Protein AF-A0A958UTX4-F1 (afdb_monomer_lite)

Sequence (44 aa):
MSETAQSVWNSCLEFIKDNIQPQAYKTWFEPIVAVKLTNNVLSI

Radius of gyration: 11.02 Å; chains: 1; bounding box: 32×21×16 Å

pLDDT: mean 89.63, std 7.9, range [48.41, 95.06]

Structure (mmCIF, N/CA/C/O backbone):
data_AF-A0A958UTX4-F1
#
_entry.id   AF-A0A958UTX4-F1
#
loop_
_atom_site.group_PDB
_atom_site.id
_atom_site.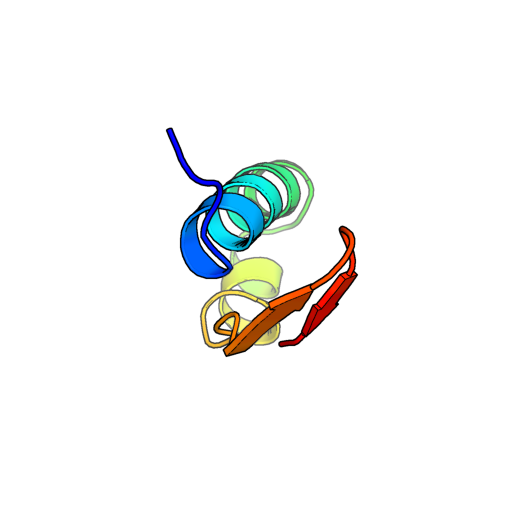type_symbol
_atom_site.label_atom_id
_atom_site.label_alt_id
_atom_site.label_comp_id
_atom_site.label_asym_id
_atom_site.label_entity_id
_atom_site.label_seq_id
_atom_site.pdbx_PDB_ins_code
_atom_site.Cartn_x
_atom_site.Cartn_y
_atom_site.Cartn_z
_atom_site.occupancy
_atom_site.B_iso_or_equiv
_atom_site.auth_seq_id
_atom_site.auth_comp_id
_atom_site.auth_asym_id
_atom_site.auth_atom_id
_atom_site.pdbx_PDB_model_num
ATOM 1 N N . MET A 1 1 ? 20.557 3.799 8.453 1.00 48.41 1 MET A N 1
ATOM 2 C CA . MET A 1 1 ? 19.500 2.770 8.517 1.00 48.41 1 MET A CA 1
ATOM 3 C C . MET A 1 1 ? 19.183 2.369 7.088 1.00 48.41 1 MET A C 1
ATOM 5 O O . MET A 1 1 ? 19.241 3.237 6.229 1.00 48.41 1 MET A O 1
ATOM 9 N N . SER A 1 2 ? 18.976 1.084 6.806 1.00 66.44 2 SER A N 1
ATOM 10 C CA . SER A 1 2 ? 18.619 0.641 5.454 1.00 66.44 2 SER A CA 1
ATOM 11 C C . SER A 1 2 ? 17.146 0.949 5.213 1.00 66.44 2 SER A C 1
ATOM 13 O O . SER A 1 2 ? 16.299 0.415 5.926 1.00 66.44 2 SER A O 1
ATOM 15 N N . GLU A 1 3 ? 16.847 1.804 4.238 1.00 78.00 3 GLU A N 1
ATOM 16 C CA . GLU A 1 3 ? 15.472 2.083 3.822 1.00 78.00 3 GLU A CA 1
ATOM 17 C C . GLU A 1 3 ? 14.822 0.782 3.333 1.00 78.00 3 GLU A C 1
ATOM 19 O O .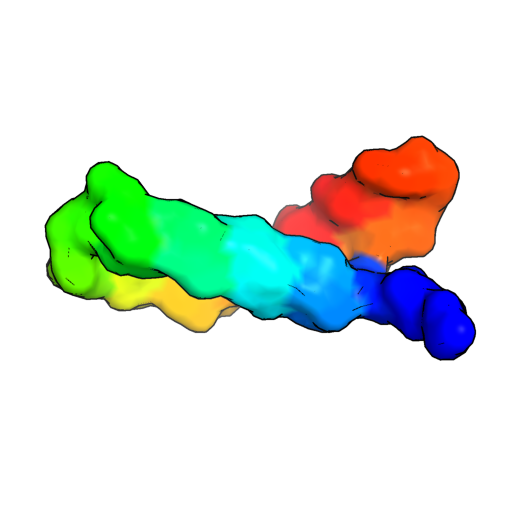 GLU A 1 3 ? 15.280 0.166 2.367 1.00 78.00 3 GLU A O 1
ATOM 24 N N . THR A 1 4 ? 13.781 0.324 4.027 1.00 87.88 4 THR A N 1
ATOM 25 C CA . THR A 1 4 ? 12.986 -0.834 3.603 1.00 87.88 4 THR A CA 1
ATOM 26 C C . THR A 1 4 ? 11.827 -0.377 2.728 1.00 87.88 4 THR A C 1
ATOM 28 O O . THR A 1 4 ? 11.379 0.767 2.814 1.00 87.88 4 THR A O 1
ATOM 31 N N . ALA A 1 5 ? 11.300 -1.286 1.906 1.00 89.19 5 ALA A N 1
ATOM 32 C CA . ALA A 1 5 ? 10.115 -1.009 1.098 1.00 89.19 5 ALA A CA 1
ATOM 33 C C . ALA A 1 5 ? 8.944 -0.521 1.969 1.00 89.19 5 ALA A C 1
ATOM 35 O O . ALA A 1 5 ? 8.283 0.454 1.623 1.00 89.19 5 ALA A O 1
ATOM 36 N N . GLN A 1 6 ? 8.757 -1.126 3.147 1.00 90.06 6 GLN A N 1
ATOM 37 C CA . GLN A 1 6 ? 7.749 -0.691 4.111 1.00 90.06 6 GLN A CA 1
ATOM 38 C C . GLN A 1 6 ? 8.036 0.701 4.692 1.00 90.06 6 GLN A C 1
ATOM 40 O O . GLN A 1 6 ? 7.110 1.492 4.807 1.00 90.06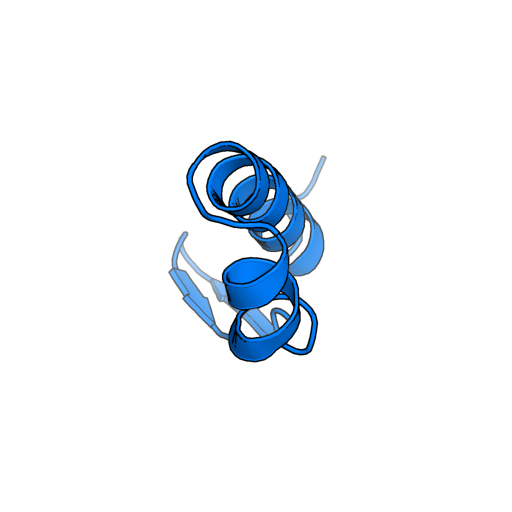 6 GLN A O 1
ATOM 45 N N . SER A 1 7 ? 9.289 1.026 5.034 1.00 91.06 7 SER A N 1
ATOM 46 C CA . SER A 1 7 ? 9.653 2.344 5.589 1.00 91.06 7 SER A CA 1
ATOM 47 C C . SER A 1 7 ? 9.336 3.477 4.610 1.00 91.06 7 SER A C 1
ATOM 49 O O . SER A 1 7 ? 8.690 4.465 4.966 1.00 91.06 7 SER A O 1
ATOM 51 N N . VAL A 1 8 ? 9.722 3.291 3.344 1.00 91.62 8 VAL A N 1
ATOM 52 C CA . VAL A 1 8 ? 9.458 4.266 2.279 1.00 91.62 8 VAL A CA 1
ATOM 53 C C . VAL A 1 8 ? 7.959 4.377 2.010 1.00 91.62 8 VAL A C 1
ATOM 55 O O . VAL A 1 8 ? 7.436 5.485 1.925 1.00 91.62 8 VAL A O 1
ATOM 58 N N . TRP A 1 9 ? 7.244 3.250 1.939 1.00 93.50 9 TRP A N 1
ATOM 59 C CA . TRP A 1 9 ? 5.799 3.265 1.711 1.00 93.50 9 TRP A CA 1
ATOM 60 C C . TRP A 1 9 ? 5.024 3.919 2.845 1.00 93.50 9 TRP A C 1
ATOM 62 O O . TRP A 1 9 ? 4.141 4.721 2.575 1.00 93.50 9 TRP A O 1
ATOM 72 N N . ASN A 1 10 ? 5.386 3.656 4.101 1.00 91.69 10 ASN A N 1
ATOM 73 C CA . ASN A 1 10 ? 4.766 4.306 5.253 1.00 91.69 10 ASN A CA 1
ATOM 74 C C . ASN A 1 10 ? 4.942 5.828 5.197 1.00 91.69 10 ASN A C 1
ATOM 76 O O . ASN A 1 10 ? 3.982 6.555 5.424 1.00 91.69 10 ASN A O 1
ATOM 80 N N . SER A 1 11 ? 6.124 6.304 4.795 1.00 92.31 11 SER A N 1
ATOM 81 C CA . SER A 1 11 ? 6.372 7.740 4.611 1.00 92.31 11 SER A CA 1
ATOM 82 C C . SER A 1 11 ? 5.492 8.330 3.497 1.00 92.31 11 SER A C 1
ATOM 84 O O . SER A 1 11 ? 4.950 9.427 3.632 1.00 92.31 11 SER A O 1
ATOM 86 N N . CYS A 1 12 ? 5.292 7.592 2.397 1.00 91.69 12 CYS A N 1
ATOM 87 C CA . CYS A 1 12 ? 4.346 7.978 1.347 1.00 91.69 12 CYS A CA 1
ATOM 88 C C . CYS A 1 12 ? 2.896 7.975 1.849 1.00 91.69 12 CYS A C 1
ATOM 90 O O . CYS A 1 12 ? 2.144 8.891 1.530 1.00 91.69 12 CYS A O 1
ATOM 92 N N . LEU A 1 13 ? 2.499 6.968 2.628 1.00 92.75 13 LEU A N 1
ATOM 93 C CA . LEU A 1 13 ? 1.158 6.847 3.191 1.00 92.75 13 LEU A CA 1
ATOM 94 C C . LEU A 1 13 ? 0.834 8.005 4.136 1.00 92.75 13 LEU A C 1
ATOM 96 O O . LEU A 1 13 ? -0.265 8.543 4.047 1.00 92.75 13 LEU A O 1
ATOM 100 N N . GLU A 1 14 ? 1.774 8.429 4.985 1.00 93.38 14 GLU A N 1
ATOM 101 C CA . GLU A 1 14 ? 1.611 9.614 5.840 1.00 93.38 14 GLU A CA 1
ATOM 102 C C . GLU A 1 14 ? 1.367 10.870 5.001 1.00 93.38 14 GLU A C 1
ATOM 104 O O . GLU A 1 14 ? 0.375 11.567 5.208 1.00 93.38 14 GLU A O 1
ATOM 109 N N . PHE A 1 15 ? 2.189 11.091 3.972 1.00 93.81 15 PHE A N 1
ATOM 110 C CA . PHE A 1 15 ? 1.991 12.209 3.054 1.00 93.81 15 PHE A CA 1
ATOM 111 C C . PHE A 1 15 ? 0.628 12.144 2.350 1.00 93.81 15 PHE A C 1
ATOM 113 O O . PHE A 1 15 ? -0.096 13.135 2.298 1.00 93.81 15 PHE A O 1
ATOM 120 N N . ILE A 1 16 ? 0.239 10.986 1.815 1.00 93.38 16 ILE A N 1
ATOM 121 C CA . ILE A 1 16 ? -1.035 10.825 1.104 1.00 93.38 16 ILE A CA 1
ATOM 122 C C . ILE A 1 16 ? -2.209 11.065 2.058 1.00 93.38 16 ILE A C 1
ATOM 124 O O . ILE A 1 16 ? -3.136 11.788 1.701 1.00 93.38 16 ILE A O 1
ATOM 128 N N . LYS A 1 17 ? -2.160 10.507 3.272 1.00 92.69 17 LYS A N 1
ATOM 129 C CA . LYS A 1 17 ? -3.197 10.646 4.302 1.00 92.69 17 LYS A CA 1
ATOM 130 C C . LYS A 1 17 ? -3.475 12.104 4.659 1.00 92.69 17 LYS A C 1
ATOM 132 O O . LYS A 1 17 ? -4.635 12.447 4.872 1.00 92.69 17 LYS A O 1
ATOM 137 N N . ASP A 1 18 ? -2.444 12.943 4.677 1.00 94.50 18 ASP A N 1
ATOM 138 C CA . ASP A 1 18 ? -2.578 14.372 4.972 1.00 94.50 18 ASP A CA 1
ATOM 139 C C . ASP A 1 18 ? -3.127 15.183 3.786 1.00 94.50 18 ASP A C 1
ATOM 141 O O . ASP A 1 18 ? -3.669 16.272 3.972 1.00 94.50 18 ASP A O 1
ATOM 145 N N . ASN A 1 19 ? -3.026 14.653 2.562 1.00 94.62 19 ASN A N 1
ATOM 146 C CA . ASN A 1 19 ? -3.407 15.352 1.332 1.00 94.62 19 ASN A CA 1
ATOM 147 C C . ASN A 1 19 ? -4.759 14.915 0.742 1.00 94.62 19 ASN A C 1
ATOM 149 O O . ASN A 1 19 ? -5.288 15.605 -0.133 1.00 94.62 19 ASN A O 1
ATOM 153 N N . ILE A 1 20 ? -5.337 13.790 1.177 1.00 93.75 20 ILE A N 1
ATOM 154 C CA . ILE A 1 20 ? -6.617 13.283 0.655 1.00 93.75 20 ILE A CA 1
ATOM 155 C C . ILE A 1 20 ? -7.642 13.049 1.763 1.00 93.75 20 ILE A C 1
ATOM 157 O O . ILE A 1 20 ? -7.331 12.972 2.946 1.00 93.75 20 ILE A O 1
ATOM 161 N N . GLN A 1 21 ? -8.907 12.900 1.373 1.00 95.06 21 GLN A N 1
ATOM 162 C CA . GLN A 1 21 ? -9.972 12.632 2.335 1.00 95.06 21 GLN A CA 1
ATOM 163 C C . GLN A 1 21 ? -9.764 11.273 3.032 1.00 95.06 21 GLN A C 1
ATOM 165 O O . GLN A 1 21 ? -9.465 10.285 2.350 1.00 95.06 21 GLN A O 1
ATOM 170 N N . PRO A 1 22 ? -10.030 11.162 4.351 1.00 92.50 22 PRO A N 1
ATOM 171 C CA . PRO A 1 22 ? -9.818 9.924 5.104 1.00 92.50 22 PRO A CA 1
ATOM 172 C C . PRO A 1 22 ? -10.514 8.695 4.505 1.00 92.50 22 PRO A C 1
ATOM 174 O O . PRO A 1 22 ? -9.966 7.598 4.533 1.00 92.50 22 PRO A O 1
ATOM 177 N N . GLN A 1 23 ? -11.704 8.871 3.923 1.00 91.88 23 GLN A N 1
ATOM 178 C CA . GLN A 1 23 ? -12.442 7.787 3.269 1.00 91.88 23 GLN A CA 1
ATOM 179 C C . GLN A 1 23 ? -11.733 7.276 2.006 1.00 91.88 23 GLN A C 1
ATOM 181 O O . GLN A 1 23 ? -11.680 6.067 1.773 1.00 91.88 23 GLN A O 1
ATOM 186 N N . ALA A 1 24 ? -11.174 8.180 1.198 1.00 93.44 24 ALA A N 1
ATOM 187 C CA . ALA A 1 24 ? -10.430 7.818 -0.003 1.00 93.44 24 ALA A CA 1
ATOM 188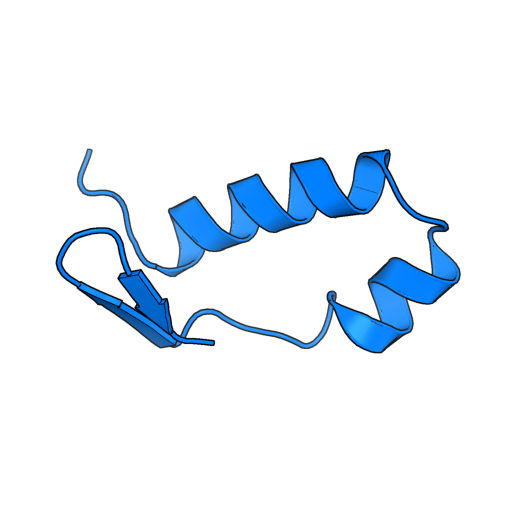 C C . ALA A 1 24 ? -9.120 7.106 0.364 1.00 93.44 24 ALA A C 1
ATOM 190 O O . ALA A 1 24 ? -8.812 6.070 -0.220 1.00 93.44 24 ALA A O 1
ATOM 191 N N . TYR A 1 25 ? -8.413 7.596 1.388 1.00 94.69 25 TYR A N 1
ATOM 192 C CA . TYR A 1 25 ? -7.216 6.946 1.926 1.00 94.69 25 TYR A CA 1
ATOM 193 C C . TYR A 1 25 ? -7.497 5.514 2.385 1.00 94.69 25 TYR A C 1
ATOM 195 O O . TYR A 1 25 ? -6.842 4.576 1.933 1.00 94.69 25 TYR A O 1
ATOM 203 N N . LYS A 1 26 ? -8.521 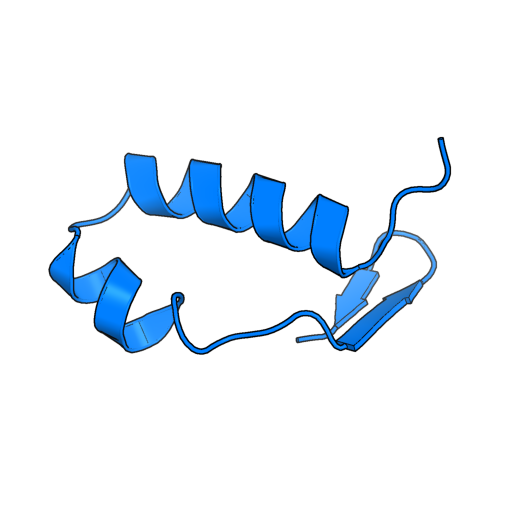5.329 3.224 1.00 92.56 26 LYS A N 1
ATOM 204 C CA . LYS A 1 26 ? -8.901 4.005 3.733 1.00 92.56 26 LYS A CA 1
ATOM 205 C C . LYS A 1 26 ? -9.301 3.031 2.632 1.00 92.56 26 LYS A C 1
ATOM 207 O O . LYS A 1 26 ? -8.989 1.852 2.699 1.00 92.56 26 LYS A O 1
ATOM 212 N N . THR A 1 27 ? -9.984 3.520 1.603 1.00 93.56 27 THR A N 1
ATOM 213 C CA . THR A 1 27 ? -10.478 2.648 0.530 1.00 93.56 27 THR A CA 1
ATOM 214 C C . THR A 1 27 ? -9.362 2.232 -0.428 1.00 93.56 27 THR A C 1
ATOM 216 O O . THR A 1 27 ? -9.315 1.080 -0.845 1.00 93.56 27 THR A O 1
ATOM 219 N N . TRP A 1 28 ? -8.470 3.162 -0.785 1.00 92.25 28 TRP A N 1
ATOM 220 C CA . TRP A 1 28 ? -7.534 2.971 -1.896 1.00 92.25 28 TRP A CA 1
ATOM 221 C C . TRP A 1 28 ? -6.081 2.755 -1.479 1.00 92.25 28 TRP A C 1
ATOM 223 O O . TRP A 1 28 ? -5.331 2.200 -2.269 1.00 92.25 28 TRP A O 1
ATOM 233 N N . PHE A 1 29 ? -5.669 3.174 -0.279 1.00 91.88 29 PHE A N 1
ATOM 234 C CA . PHE A 1 29 ? -4.256 3.190 0.125 1.00 91.88 29 PHE A CA 1
ATOM 235 C C . PHE A 1 29 ? -3.971 2.370 1.387 1.00 91.88 29 PHE A C 1
ATOM 237 O O . PHE A 1 29 ? -2.926 1.736 1.465 1.00 91.88 29 PHE A O 1
ATOM 244 N N . GLU A 1 30 ? -4.906 2.315 2.339 1.00 89.25 30 GLU A N 1
ATOM 245 C CA . GLU A 1 30 ? -4.775 1.508 3.563 1.00 89.25 30 GLU A CA 1
ATOM 246 C C . GLU A 1 30 ? -4.522 0.002 3.324 1.00 89.25 30 GLU A C 1
ATOM 248 O O . GLU A 1 30 ? -3.695 -0.555 4.046 1.00 89.25 30 GLU A O 1
ATOM 253 N N . PRO A 1 31 ? -5.138 -0.683 2.333 1.00 93.50 31 PRO A N 1
ATOM 254 C CA . PRO A 1 31 ? -4.867 -2.107 2.104 1.00 93.50 31 PRO A CA 1
ATOM 255 C C . PRO A 1 31 ? -3.597 -2.382 1.279 1.00 93.50 31 PRO A C 1
ATOM 257 O O . PRO A 1 31 ? -3.221 -3.543 1.115 1.00 93.50 31 PRO A O 1
ATOM 260 N N . ILE A 1 32 ? -2.951 -1.354 0.721 1.00 92.75 32 ILE A N 1
ATOM 261 C CA . ILE A 1 32 ? -1.796 -1.513 -0.168 1.00 92.75 32 ILE A CA 1
ATOM 262 C C . ILE A 1 32 ? -0.513 -1.658 0.660 1.00 92.75 32 ILE A C 1
ATOM 264 O O . ILE A 1 32 ? -0.244 -0.858 1.558 1.00 92.75 32 ILE A O 1
ATOM 268 N N . VAL A 1 33 ? 0.322 -2.644 0.317 1.00 89.12 33 VAL A N 1
ATOM 269 C CA . VAL A 1 33 ? 1.584 -2.941 1.012 1.00 89.12 33 VAL A CA 1
ATOM 270 C C . VAL A 1 33 ? 2.760 -2.968 0.046 1.00 89.12 33 VAL A C 1
ATOM 272 O O . VAL A 1 33 ? 2.691 -3.572 -1.016 1.00 89.12 33 VAL A O 1
ATOM 275 N N . ALA A 1 34 ? 3.877 -2.355 0.429 1.00 91.19 34 ALA A N 1
ATOM 276 C CA . ALA A 1 34 ? 5.073 -2.388 -0.398 1.00 91.19 34 ALA A CA 1
ATOM 277 C C . ALA A 1 34 ? 5.761 -3.755 -0.380 1.00 91.19 34 ALA A C 1
ATOM 279 O O . ALA A 1 34 ? 6.122 -4.286 0.673 1.00 91.19 34 ALA A O 1
ATOM 280 N N . VAL A 1 35 ? 5.989 -4.287 -1.578 1.00 90.75 35 VAL A N 1
ATOM 281 C CA . VAL A 1 35 ? 6.553 -5.617 -1.819 1.00 90.75 35 VAL A CA 1
ATOM 282 C C . VAL A 1 35 ? 8.071 -5.555 -1.961 1.00 90.75 35 VAL A C 1
ATOM 284 O O . VAL A 1 35 ? 8.785 -6.422 -1.457 1.00 90.75 35 VAL A O 1
ATOM 287 N N . LYS A 1 36 ? 8.594 -4.541 -2.658 1.00 90.69 36 LYS A N 1
ATOM 288 C CA . LYS A 1 36 ? 10.026 -4.451 -2.966 1.00 90.69 36 LYS A CA 1
ATOM 289 C C . LYS A 1 36 ? 10.469 -3.009 -3.166 1.00 90.69 36 LYS A C 1
ATOM 291 O O . LYS A 1 36 ? 9.749 -2.209 -3.747 1.00 90.69 36 LYS A O 1
ATOM 296 N N . LEU A 1 37 ? 11.687 -2.708 -2.730 1.00 89.56 37 LEU A N 1
ATOM 297 C CA . LEU A 1 37 ? 12.380 -1.459 -3.025 1.00 89.56 37 LEU A CA 1
ATOM 298 C C . LEU A 1 37 ? 13.686 -1.806 -3.733 1.00 89.56 37 LEU A C 1
ATOM 300 O O . LEU A 1 37 ? 14.479 -2.607 -3.237 1.00 89.56 37 LEU A O 1
ATOM 304 N N . THR A 1 38 ? 13.902 -1.276 -4.931 1.00 91.75 38 THR A N 1
ATOM 305 C CA . THR A 1 38 ? 15.127 -1.521 -5.706 1.00 91.75 38 THR A CA 1
ATOM 306 C C . THR A 1 38 ? 15.474 -0.278 -6.494 1.00 91.75 38 THR A C 1
ATOM 308 O O . THR A 1 38 ? 14.639 0.212 -7.243 1.00 91.75 38 THR A O 1
ATOM 311 N N . ASN A 1 39 ? 16.699 0.231 -6.330 1.00 85.56 39 ASN A N 1
ATOM 312 C CA . ASN A 1 39 ? 17.185 1.428 -7.026 1.00 85.56 39 ASN A CA 1
ATOM 313 C C . ASN A 1 39 ? 16.189 2.603 -6.957 1.00 85.56 39 ASN A C 1
ATOM 315 O O . ASN A 1 39 ? 15.870 3.204 -7.978 1.00 85.56 39 ASN A O 1
ATOM 319 N N . ASN A 1 40 ? 15.649 2.879 -5.763 1.00 84.44 40 ASN A N 1
ATOM 320 C CA . ASN A 1 40 ? 14.653 3.932 -5.516 1.00 84.44 40 ASN A CA 1
ATOM 321 C C . ASN A 1 40 ? 13.295 3.739 -6.219 1.00 84.44 40 ASN A C 1
ATOM 323 O O . ASN A 1 40 ? 12.462 4.639 -6.197 1.00 84.44 40 ASN A O 1
ATOM 327 N N . VAL A 1 41 ? 13.036 2.562 -6.787 1.00 88.62 41 VAL A N 1
ATOM 328 C CA . VAL A 1 41 ? 11.725 2.173 -7.310 1.00 88.62 41 VAL A CA 1
ATOM 329 C C . VAL A 1 41 ? 11.018 1.313 -6.271 1.00 88.62 41 VAL A C 1
ATOM 331 O O . VAL A 1 41 ? 11.512 0.246 -5.892 1.00 88.62 41 VAL A O 1
ATOM 334 N N . LEU A 1 42 ? 9.863 1.791 -5.811 1.00 89.50 42 LEU A N 1
ATOM 335 C CA . LEU A 1 42 ? 8.980 1.073 -4.901 1.00 89.50 42 LEU A CA 1
ATOM 336 C C . LEU A 1 42 ? 7.955 0.271 -5.710 1.00 89.50 42 LEU A C 1
ATOM 338 O O . LEU A 1 42 ? 7.262 0.819 -6.561 1.00 89.50 42 LEU A O 1
ATOM 342 N N . SER A 1 43 ? 7.877 -1.030 -5.453 1.00 90.62 43 SER A N 1
ATOM 343 C CA . SER A 1 43 ? 6.864 -1.935 -6.004 1.00 90.62 43 SER A CA 1
ATOM 344 C C . SER A 1 43 ? 5.824 -2.246 -4.932 1.00 90.62 43 SER A C 1
ATOM 346 O O . SER A 1 43 ? 6.198 -2.579 -3.802 1.00 90.62 43 SER A O 1
ATOM 348 N N . ILE A 1 44 ? 4.549 -2.144 -5.303 1.00 87.88 44 ILE A N 1
ATOM 349 C CA . ILE A 1 44 ? 3.357 -2.242 -4.44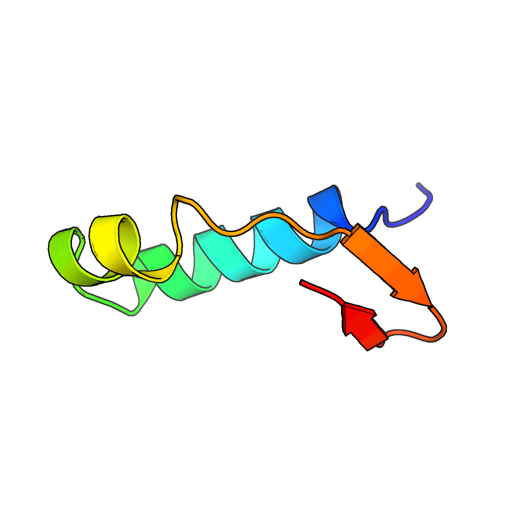8 1.00 87.88 44 ILE A CA 1
ATOM 350 C C . ILE A 1 44 ? 2.388 -3.263 -5.037 1.00 87.88 44 ILE A C 1
ATOM 352 O O . ILE A 1 44 ? 2.382 -3.390 -6.283 1.00 87.88 44 ILE A O 1
#

Secondary structure (DSSP, 8-state):
-PPPHHHHHHHHHHHHHHHS-HHHHHHHTTT----EEETTEEE-

Foldseek 3Di:
DDCWLQNVLVVVLVVVCVVDDVVCSVVPPVVDGWDGADPNDTDD